Protein AF-A0A088F1L3-F1 (afdb_monomer_lite)

Sequence (88 aa):
MDIQNIHQILKDQQIITEDDLAIALEITKTTLRRYRNQADNPLKHSKIGTKKIMYTRNHIIEFIVENMVNITKKEKTELKQQLINDYK

Foldseek 3Di:
DDCVLVLVQLQPDQKAWLVSLCVSVVHDSVVVVVLVPDPPQLFDWDDDPDDTTITGSLSSLLRVLVPDDPDDPVVSVVSSVVSVVVSD

Structure (mmCIF, N/CA/C/O backbone):
data_AF-A0A088F1L3-F1
#
_entry.id   AF-A0A088F1L3-F1
#
loop_
_atom_site.group_PDB
_atom_site.id
_atom_site.type_symbol
_atom_site.label_atom_id
_atom_site.label_alt_id
_atom_site.label_comp_id
_atom_site.label_asym_id
_atom_site.label_entity_id
_atom_site.label_seq_id
_atom_site.pdbx_PDB_ins_code
_atom_site.Cartn_x
_atom_site.Cartn_y
_atom_site.Cartn_z
_atom_site.occupancy
_atom_site.B_iso_or_equiv
_atom_site.auth_seq_id
_atom_site.auth_comp_id
_atom_site.auth_asym_id
_atom_site.auth_atom_id
_atom_site.pdbx_PDB_model_num
ATOM 1 N N . MET A 1 1 ? -11.376 -3.201 -2.082 1.00 54.56 1 MET A N 1
ATOM 2 C CA . MET A 1 1 ? -9.951 -3.527 -1.905 1.00 54.56 1 MET A CA 1
ATOM 3 C C . MET A 1 1 ? -9.903 -4.874 -1.226 1.00 54.56 1 MET A C 1
ATOM 5 O O . MET A 1 1 ? -10.227 -4.958 -0.046 1.00 54.56 1 MET A O 1
ATOM 9 N N . ASP A 1 2 ? -9.636 -5.912 -2.009 1.00 57.34 2 ASP A N 1
ATOM 10 C CA . ASP A 1 2 ? -9.534 -7.279 -1.514 1.00 57.34 2 ASP A CA 1
ATOM 11 C C . ASP A 1 2 ? -8.142 -7.495 -0.896 1.00 57.34 2 ASP A C 1
ATOM 13 O O . ASP A 1 2 ? -7.115 -7.293 -1.543 1.0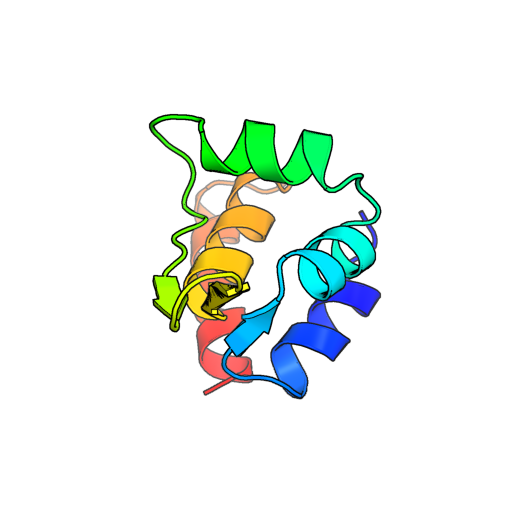0 57.34 2 ASP A O 1
ATOM 17 N N . ILE A 1 3 ? -8.094 -7.836 0.391 1.00 58.62 3 ILE A N 1
ATOM 18 C CA . ILE A 1 3 ? -6.843 -7.949 1.163 1.00 58.62 3 ILE A CA 1
ATOM 19 C C . ILE A 1 3 ? -6.054 -9.205 0.745 1.00 58.62 3 ILE A C 1
ATOM 21 O O . ILE A 1 3 ? -4.841 -9.279 0.954 1.00 58.62 3 ILE A O 1
ATOM 25 N N . GLN A 1 4 ? -6.704 -10.175 0.090 1.00 64.06 4 GLN A N 1
ATOM 26 C CA . GLN A 1 4 ? -6.074 -11.434 -0.314 1.00 64.06 4 GLN A CA 1
ATOM 27 C C . GLN A 1 4 ? -4.949 -11.236 -1.345 1.00 64.06 4 GLN A C 1
ATOM 29 O O . GLN A 1 4 ? -3.872 -11.816 -1.200 1.00 64.06 4 GLN A O 1
ATOM 34 N N . ASN A 1 5 ? -5.145 -10.351 -2.328 1.00 64.44 5 ASN A N 1
ATOM 35 C CA . ASN A 1 5 ? -4.136 -10.052 -3.355 1.00 64.44 5 ASN A CA 1
ATOM 36 C C . ASN A 1 5 ? -2.902 -9.346 -2.767 1.00 64.44 5 ASN A C 1
ATOM 38 O O . ASN A 1 5 ? -1.765 -9.607 -3.163 1.00 64.44 5 ASN A O 1
ATOM 42 N N . ILE A 1 6 ? -3.115 -8.496 -1.762 1.00 65.88 6 ILE A N 1
ATOM 43 C CA . ILE A 1 6 ? -2.055 -7.809 -1.018 1.00 65.88 6 ILE A CA 1
ATOM 44 C C . ILE A 1 6 ? -1.216 -8.815 -0.223 1.00 65.88 6 ILE A C 1
ATOM 46 O O . ILE A 1 6 ? 0.014 -8.744 -0.251 1.00 65.88 6 ILE A O 1
ATOM 50 N N . HIS A 1 7 ? -1.857 -9.763 0.466 1.00 67.25 7 HIS A N 1
ATOM 51 C CA . HIS A 1 7 ? -1.150 -10.778 1.247 1.00 67.25 7 HIS A CA 1
ATOM 52 C C . HIS A 1 7 ? -0.197 -11.617 0.395 1.00 67.25 7 HIS A C 1
ATOM 54 O O . HIS A 1 7 ? 0.910 -11.908 0.847 1.00 67.25 7 HIS A O 1
ATOM 60 N N . GLN A 1 8 ? -0.585 -11.956 -0.837 1.00 66.25 8 GLN A N 1
ATOM 61 C CA . GLN A 1 8 ? 0.270 -12.719 -1.745 1.00 66.25 8 GLN A CA 1
ATOM 62 C C . GLN A 1 8 ? 1.544 -11.941 -2.116 1.00 66.25 8 GLN A C 1
ATOM 64 O O . GLN A 1 8 ? 2.649 -12.473 -2.019 1.00 66.25 8 GLN A O 1
ATOM 69 N N . ILE A 1 9 ? 1.417 -10.656 -2.463 1.00 68.00 9 ILE A N 1
ATOM 70 C CA . ILE A 1 9 ? 2.566 -9.833 -2.874 1.00 68.00 9 ILE A CA 1
ATOM 71 C C . ILE A 1 9 ? 3.496 -9.524 -1.693 1.00 68.00 9 ILE A C 1
ATOM 73 O O . ILE A 1 9 ? 4.720 -9.525 -1.843 1.00 68.00 9 ILE A O 1
ATOM 77 N N . LEU A 1 10 ? 2.935 -9.300 -0.500 1.00 69.62 10 LEU A N 1
ATOM 78 C CA . LEU A 1 10 ? 3.727 -9.076 0.710 1.00 69.62 10 LEU A CA 1
ATOM 79 C C . LEU A 1 10 ? 4.471 -10.340 1.161 1.00 69.62 10 LEU A C 1
ATOM 81 O O . LEU A 1 10 ? 5.548 -10.211 1.732 1.00 69.62 10 LEU A O 1
ATOM 85 N N . LYS A 1 11 ? 3.959 -11.545 0.889 1.00 67.75 11 LYS A N 1
ATOM 86 C CA . LYS A 1 11 ? 4.600 -12.805 1.294 1.00 67.75 11 LYS A CA 1
ATOM 87 C C . LYS A 1 11 ? 5.859 -13.115 0.479 1.00 67.75 11 LYS A C 1
ATOM 89 O O . LYS A 1 11 ? 6.887 -13.469 1.054 1.00 67.75 11 LYS A O 1
ATOM 94 N N . ASP A 1 12 ? 5.808 -12.899 -0.832 1.00 64.00 12 ASP A N 1
ATOM 95 C CA . ASP A 1 12 ? 6.821 -13.430 -1.751 1.00 64.00 12 ASP A CA 1
ATOM 96 C C . ASP A 1 12 ? 7.976 -12.454 -2.041 1.00 64.00 12 ASP A C 1
ATOM 98 O O . ASP A 1 12 ? 9.054 -12.874 -2.461 1.00 64.00 12 ASP A O 1
ATOM 102 N N . GLN A 1 13 ? 7.790 -11.146 -1.811 1.00 62.62 13 GLN A N 1
ATOM 103 C CA . GLN A 1 13 ? 8.766 -10.127 -2.221 1.00 62.62 13 GLN A CA 1
ATOM 104 C C . GLN A 1 13 ? 9.060 -9.104 -1.117 1.00 62.62 13 GLN A C 1
ATOM 106 O O . GLN A 1 13 ? 8.157 -8.520 -0.514 1.00 62.62 13 GLN A O 1
ATOM 111 N N . GLN A 1 14 ? 10.346 -8.871 -0.833 1.00 65.00 14 GLN A N 1
ATOM 112 C CA . GLN A 1 14 ? 10.789 -7.819 0.096 1.00 65.00 14 GLN A CA 1
ATOM 113 C C . GLN A 1 14 ? 10.738 -6.426 -0.562 1.00 65.00 14 GLN A C 1
ATOM 115 O O . GLN A 1 14 ? 10.579 -5.408 0.120 1.00 65.00 14 GLN A O 1
ATOM 120 N N . ILE A 1 15 ? 10.840 -6.393 -1.896 1.00 70.19 15 ILE A N 1
ATOM 121 C CA . ILE A 1 15 ? 10.802 -5.187 -2.714 1.00 70.19 15 ILE A CA 1
ATOM 122 C C . ILE A 1 15 ? 9.820 -5.395 -3.870 1.00 70.19 15 ILE A C 1
ATOM 124 O O . ILE A 1 15 ? 9.990 -6.320 -4.657 1.00 70.19 15 ILE A O 1
ATOM 128 N N . ILE A 1 16 ? 8.823 -4.519 -3.969 1.00 81.81 16 ILE A N 1
ATOM 129 C CA . ILE A 1 16 ? 7.669 -4.653 -4.868 1.00 81.81 16 ILE A CA 1
ATOM 130 C C . ILE A 1 16 ? 7.716 -3.520 -5.900 1.00 81.81 16 ILE A C 1
ATOM 132 O O . ILE A 1 16 ? 8.015 -2.372 -5.554 1.00 81.81 16 ILE A O 1
ATOM 136 N N . THR A 1 17 ? 7.468 -3.815 -7.178 1.00 85.19 17 THR A N 1
ATOM 137 C CA . THR A 1 17 ? 7.522 -2.792 -8.237 1.00 85.19 17 THR A CA 1
ATOM 138 C C . THR A 1 17 ? 6.260 -1.918 -8.277 1.00 85.19 17 THR A C 1
ATOM 140 O O . THR A 1 17 ? 5.228 -2.264 -7.707 1.00 85.19 17 THR A O 1
ATOM 143 N N . GLU A 1 18 ? 6.328 -0.762 -8.957 1.00 85.56 18 GLU A N 1
ATOM 144 C CA . GLU A 1 18 ? 5.147 0.093 -9.209 1.00 85.56 18 GLU A CA 1
ATOM 145 C C . GLU A 1 18 ? 4.025 -0.662 -9.944 1.00 85.56 18 GLU A C 1
ATOM 147 O O . GLU A 1 18 ? 2.853 -0.420 -9.663 1.00 85.56 18 GLU A O 1
ATOM 152 N N . ASP A 1 19 ? 4.372 -1.580 -10.851 1.00 85.38 19 ASP A N 1
ATOM 153 C CA . ASP A 1 19 ? 3.400 -2.395 -11.587 1.00 85.38 19 ASP A CA 1
ATOM 154 C C . ASP A 1 19 ? 2.720 -3.423 -10.673 1.00 85.38 19 ASP A C 1
ATOM 156 O O . ASP A 1 19 ? 1.491 -3.457 -10.606 1.00 85.38 19 ASP A O 1
ATOM 160 N N . ASP A 1 20 ? 3.506 -4.192 -9.915 1.00 83.62 20 ASP A N 1
ATOM 161 C CA . ASP A 1 20 ? 2.985 -5.224 -9.008 1.00 83.62 20 ASP A CA 1
ATOM 162 C C . ASP A 1 20 ? 2.080 -4.613 -7.934 1.00 83.62 20 ASP A C 1
ATOM 164 O O . ASP A 1 20 ? 0.998 -5.125 -7.652 1.00 83.62 20 ASP A O 1
ATOM 168 N N . LEU A 1 21 ? 2.483 -3.468 -7.371 1.00 84.31 21 LEU A N 1
ATOM 169 C CA . LEU A 1 21 ? 1.700 -2.771 -6.355 1.00 84.31 21 LEU A CA 1
ATOM 170 C C . LEU A 1 21 ? 0.385 -2.213 -6.918 1.00 84.31 21 LEU A C 1
ATOM 172 O O . LEU A 1 21 ? -0.643 -2.273 -6.246 1.00 84.31 21 LEU A O 1
ATOM 176 N N . ALA A 1 22 ? 0.397 -1.674 -8.140 1.00 85.50 22 ALA A N 1
ATOM 177 C CA . ALA A 1 22 ? -0.818 -1.180 -8.784 1.00 85.50 22 ALA A CA 1
ATOM 178 C C . ALA A 1 22 ? -1.820 -2.320 -9.035 1.00 85.50 22 ALA A C 1
ATOM 180 O O . ALA A 1 22 ? -3.011 -2.147 -8.779 1.00 85.50 22 ALA A O 1
ATOM 181 N N . ILE A 1 23 ? -1.325 -3.490 -9.460 1.00 85.19 23 ILE A N 1
ATOM 182 C CA . ILE A 1 23 ? -2.132 -4.705 -9.632 1.00 85.19 23 ILE A CA 1
ATOM 183 C C . ILE A 1 23 ? -2.702 -5.170 -8.284 1.00 85.19 23 ILE A C 1
ATOM 185 O O . ILE A 1 23 ? -3.905 -5.394 -8.195 1.00 85.19 23 ILE A O 1
ATOM 189 N N . ALA A 1 24 ? -1.879 -5.240 -7.230 1.00 81.25 24 ALA A N 1
ATOM 190 C CA . ALA A 1 24 ? -2.300 -5.647 -5.879 1.00 81.25 24 ALA A CA 1
ATOM 191 C C . ALA A 1 24 ? -3.471 -4.830 -5.339 1.00 81.25 24 ALA A C 1
ATOM 193 O O . ALA A 1 24 ? -4.370 -5.349 -4.685 1.00 81.25 24 ALA A O 1
ATOM 194 N N . LEU A 1 25 ? -3.390 -3.519 -5.562 1.00 80.44 25 LEU A N 1
ATOM 195 C CA . LEU A 1 25 ? -4.344 -2.544 -5.058 1.00 80.44 25 LEU A CA 1
ATOM 196 C C . LEU A 1 25 ? -5.553 -2.385 -5.986 1.00 80.44 25 LEU A C 1
ATOM 198 O O . LEU A 1 25 ? -6.456 -1.623 -5.651 1.00 80.44 25 LEU A O 1
ATOM 202 N N . GLU A 1 26 ? -5.563 -3.067 -7.137 1.00 84.38 26 GLU A N 1
ATOM 203 C CA . GLU A 1 26 ? -6.594 -2.947 -8.174 1.00 84.38 26 GLU A CA 1
ATOM 204 C C . GLU A 1 26 ? -6.777 -1.492 -8.649 1.00 84.38 26 GLU A C 1
ATOM 206 O O . GLU A 1 26 ? -7.881 -1.031 -8.943 1.00 84.38 26 GLU A O 1
ATOM 211 N N . ILE A 1 27 ? -5.675 -0.739 -8.726 1.00 85.06 27 ILE A N 1
ATOM 212 C CA . ILE A 1 27 ? -5.665 0.661 -9.162 1.00 85.06 27 ILE A CA 1
ATOM 213 C C . ILE A 1 27 ? -4.753 0.868 -10.367 1.00 85.06 27 ILE A C 1
ATOM 215 O O . ILE A 1 27 ? -3.859 0.086 -10.674 1.00 85.06 27 ILE A O 1
ATOM 219 N N . THR A 1 28 ? -4.925 2.000 -11.047 1.00 88.81 28 THR A N 1
ATOM 220 C CA . THR A 1 28 ? -4.001 2.385 -12.117 1.00 88.81 28 THR A CA 1
ATOM 221 C C . THR A 1 28 ? -2.674 2.897 -11.553 1.00 88.81 28 THR A C 1
ATOM 223 O O . THR A 1 28 ? -2.633 3.529 -10.493 1.00 88.81 28 THR A O 1
ATOM 226 N N . LYS A 1 29 ? -1.590 2.760 -12.327 1.00 86.81 29 LYS A N 1
ATOM 227 C CA . LYS A 1 29 ? -0.305 3.427 -12.038 1.00 86.81 29 LYS A CA 1
ATOM 228 C C . LYS A 1 29 ? -0.450 4.933 -11.841 1.00 86.81 29 LYS A C 1
ATOM 230 O O . LYS A 1 29 ? 0.244 5.523 -11.022 1.00 86.81 29 LYS A O 1
ATOM 235 N N . THR A 1 30 ? -1.355 5.574 -12.574 1.00 88.25 30 THR A N 1
ATOM 236 C CA . THR A 1 30 ? -1.629 7.007 -12.417 1.00 88.25 30 THR A CA 1
ATOM 237 C C . THR A 1 30 ? -2.202 7.306 -11.035 1.00 88.25 30 THR A C 1
ATOM 239 O O . THR A 1 30 ? -1.771 8.261 -10.391 1.00 88.25 30 THR A O 1
ATOM 242 N N . THR A 1 31 ? -3.121 6.472 -10.548 1.00 86.62 31 THR A N 1
ATOM 243 C CA . THR A 1 31 ? -3.667 6.572 -9.190 1.00 86.62 31 THR A CA 1
ATOM 244 C C . THR A 1 31 ? -2.576 6.336 -8.146 1.00 86.62 31 THR A C 1
ATOM 246 O O . THR A 1 31 ? -2.411 7.158 -7.248 1.00 86.62 31 THR A O 1
ATOM 249 N N . LEU A 1 32 ? -1.755 5.294 -8.313 1.00 86.44 32 LEU A N 1
ATOM 250 C CA . LEU A 1 32 ? -0.635 5.003 -7.413 1.00 86.44 32 LEU A CA 1
ATOM 251 C C . LEU A 1 32 ? 0.382 6.159 -7.353 1.00 86.44 32 LEU A C 1
ATOM 253 O O . LEU A 1 32 ? 0.864 6.522 -6.281 1.00 86.44 32 LEU A O 1
ATOM 257 N N . ARG A 1 33 ? 0.659 6.811 -8.489 1.00 86.19 33 ARG A N 1
ATOM 258 C CA . ARG A 1 33 ? 1.507 8.014 -8.563 1.00 86.19 33 ARG A CA 1
ATOM 259 C C . ARG A 1 33 ? 0.904 9.211 -7.846 1.00 86.19 33 ARG A C 1
ATOM 261 O O . ARG A 1 33 ? 1.651 9.977 -7.244 1.00 86.19 33 ARG A O 1
ATOM 268 N N . ARG A 1 34 ? -0.418 9.389 -7.917 1.00 85.19 34 ARG A N 1
ATOM 269 C CA . ARG A 1 34 ? -1.116 10.444 -7.170 1.00 85.19 34 ARG A CA 1
ATOM 270 C C . ARG A 1 34 ? -0.988 10.209 -5.672 1.00 85.19 34 ARG A C 1
ATOM 272 O O . ARG A 1 34 ? -0.587 11.135 -4.982 1.00 85.19 34 ARG A O 1
ATOM 279 N N . TYR A 1 35 ? -1.230 8.982 -5.210 1.00 83.56 35 TYR A N 1
ATOM 280 C CA . TYR A 1 35 ? -1.030 8.601 -3.811 1.00 83.56 35 TYR A CA 1
ATOM 281 C C . TYR A 1 35 ? 0.400 8.886 -3.353 1.00 83.56 35 TYR A C 1
ATOM 283 O O . TYR A 1 35 ? 0.603 9.632 -2.405 1.00 83.56 35 TYR A O 1
ATOM 291 N N . ARG A 1 36 ? 1.400 8.413 -4.099 1.00 80.81 36 ARG A N 1
ATOM 292 C CA . ARG A 1 36 ? 2.821 8.665 -3.814 1.00 80.81 36 ARG A CA 1
ATOM 293 C C . ARG A 1 36 ? 3.184 10.153 -3.697 1.00 80.81 36 ARG A C 1
ATOM 295 O O . ARG A 1 36 ? 4.103 10.492 -2.965 1.00 80.81 36 ARG A O 1
ATOM 302 N N . ASN A 1 37 ? 2.530 11.027 -4.461 1.00 81.06 37 ASN A N 1
ATOM 303 C CA . ASN A 1 37 ? 2.824 12.461 -4.466 1.00 81.06 37 ASN A CA 1
ATOM 304 C C . ASN A 1 37 ? 2.046 13.244 -3.385 1.00 81.06 37 ASN A C 1
ATOM 306 O O . ASN A 1 3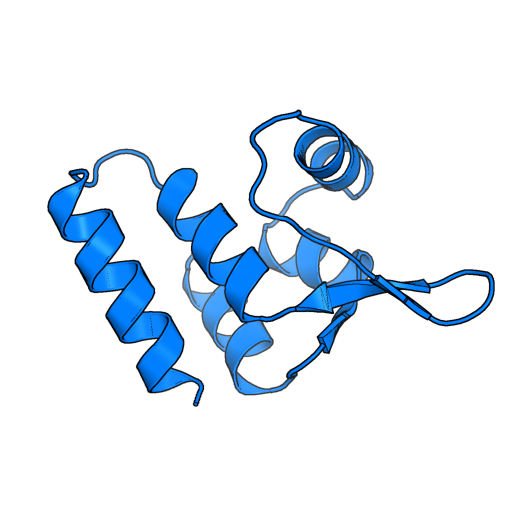7 ? 2.203 14.462 -3.304 1.00 81.06 37 ASN A O 1
ATOM 310 N N . GLN A 1 38 ? 1.201 12.593 -2.579 1.00 81.50 38 GLN A N 1
ATOM 311 C CA . GLN A 1 38 ? 0.583 13.229 -1.413 1.00 81.50 38 GLN A CA 1
ATOM 312 C C . GLN A 1 38 ? 1.612 13.353 -0.283 1.00 81.50 38 GLN A C 1
ATOM 314 O O . GLN A 1 38 ? 2.352 12.410 -0.012 1.00 81.50 38 GLN A O 1
ATOM 319 N N . ALA A 1 39 ? 1.650 14.518 0.371 1.00 66.00 39 ALA A N 1
ATOM 320 C CA . ALA A 1 39 ? 2.664 14.856 1.374 1.00 66.00 39 ALA A CA 1
ATOM 321 C C . ALA A 1 39 ? 2.688 13.894 2.579 1.00 66.00 39 ALA A C 1
ATOM 323 O O . ALA A 1 39 ? 3.766 13.595 3.084 1.00 66.00 39 ALA A O 1
ATOM 324 N N . ASP A 1 40 ? 1.528 13.361 2.968 1.00 71.69 40 ASP A N 1
ATOM 325 C CA . ASP A 1 40 ? 1.368 12.463 4.119 1.00 71.69 40 ASP A CA 1
ATOM 326 C C . ASP A 1 40 ? 1.187 10.991 3.717 1.00 71.69 40 ASP A C 1
ATOM 328 O O . ASP A 1 40 ? 0.607 10.208 4.462 1.00 71.69 40 ASP A O 1
ATOM 332 N N . ASN A 1 41 ? 1.633 10.587 2.521 1.00 75.38 41 ASN A N 1
ATOM 333 C CA . ASN A 1 41 ? 1.489 9.197 2.103 1.00 75.38 41 ASN A CA 1
ATOM 334 C C . ASN A 1 41 ? 2.656 8.329 2.606 1.00 75.38 41 ASN A C 1
ATOM 336 O O . ASN A 1 41 ? 3.816 8.613 2.286 1.00 75.38 41 ASN A O 1
ATOM 340 N N . PRO A 1 42 ? 2.385 7.218 3.310 1.00 75.50 42 PRO A N 1
ATOM 341 C CA . PRO A 1 42 ? 3.428 6.328 3.801 1.00 75.50 42 PRO A CA 1
ATOM 342 C C . PRO A 1 42 ? 4.115 5.514 2.695 1.00 75.50 42 PRO A C 1
ATOM 344 O O . PRO A 1 42 ? 5.123 4.874 2.980 1.00 75.50 42 PRO A O 1
ATOM 347 N N . LEU A 1 43 ? 3.642 5.550 1.436 1.00 78.00 43 LEU A N 1
ATOM 348 C CA . LEU A 1 43 ? 4.270 4.920 0.265 1.00 78.00 43 LEU A CA 1
ATOM 349 C C . LEU A 1 43 ? 5.645 5.527 -0.057 1.00 78.00 43 LEU A C 1
ATOM 351 O O . LEU A 1 43 ? 5.837 6.258 -1.037 1.00 78.00 43 LEU A O 1
ATOM 355 N N . LYS A 1 44 ? 6.653 5.155 0.730 1.00 74.88 44 LYS A N 1
ATOM 356 C CA . LYS A 1 44 ? 8.044 5.451 0.409 1.00 74.88 44 LYS A CA 1
ATOM 357 C C . LYS A 1 44 ? 8.535 4.520 -0.680 1.00 74.88 44 LYS A C 1
ATOM 359 O O . LYS A 1 44 ? 8.320 3.306 -0.660 1.00 74.88 44 LYS A O 1
ATOM 364 N N . HIS A 1 45 ? 9.243 5.122 -1.618 1.00 75.94 45 HIS A N 1
ATOM 365 C CA . HIS A 1 45 ? 9.821 4.433 -2.747 1.00 75.94 45 HIS A CA 1
ATOM 366 C C . HIS A 1 45 ? 11.304 4.757 -2.845 1.00 75.94 45 HIS A C 1
ATOM 368 O O . HIS A 1 45 ? 11.731 5.876 -2.567 1.00 75.94 45 HIS A O 1
ATOM 374 N N . SER A 1 46 ? 12.079 3.769 -3.271 1.00 70.38 46 SER A N 1
ATOM 375 C CA . SER A 1 46 ? 13.460 3.965 -3.685 1.00 70.38 46 SER A CA 1
ATOM 376 C C . SER A 1 46 ? 13.550 3.844 -5.201 1.00 70.38 46 SER A C 1
ATOM 378 O O . SER A 1 46 ? 12.812 3.075 -5.828 1.00 70.38 46 SER A O 1
ATOM 380 N N . LYS A 1 47 ? 14.448 4.623 -5.801 1.00 71.06 47 LYS A N 1
ATOM 381 C CA . LYS A 1 47 ? 14.819 4.464 -7.207 1.00 71.06 47 LYS A CA 1
ATOM 382 C C . LYS A 1 47 ? 16.063 3.591 -7.252 1.00 71.06 47 LYS A C 1
ATOM 384 O O . LYS A 1 47 ? 17.103 3.988 -6.735 1.00 71.06 47 LYS A O 1
ATOM 389 N N . ILE A 1 48 ? 15.959 2.422 -7.874 1.00 64.25 48 ILE A N 1
ATOM 390 C CA . ILE A 1 48 ? 17.119 1.567 -8.138 1.00 64.25 48 ILE A CA 1
ATOM 391 C C . ILE A 1 48 ? 17.476 1.714 -9.617 1.00 64.25 48 ILE A C 1
ATOM 393 O O . ILE A 1 48 ? 16.688 1.376 -10.506 1.00 64.25 48 ILE A O 1
ATOM 397 N N . GLY A 1 49 ? 18.661 2.265 -9.884 1.00 68.19 49 GLY A N 1
ATOM 398 C CA . GLY A 1 49 ? 19.100 2.595 -11.238 1.00 68.19 49 GLY A CA 1
ATOM 399 C C . GLY A 1 49 ? 18.238 3.680 -11.897 1.00 68.19 49 GLY A C 1
ATOM 400 O O . GLY A 1 49 ? 17.666 4.541 -11.232 1.00 68.19 49 GLY A O 1
ATOM 401 N N . THR A 1 50 ? 18.151 3.663 -13.230 1.00 57.91 50 THR A N 1
ATOM 402 C CA . THR A 1 50 ? 17.590 4.788 -14.000 1.00 57.91 50 THR A CA 1
ATOM 403 C C . THR A 1 50 ? 16.085 4.724 -14.270 1.00 57.91 50 THR A C 1
ATOM 405 O O . THR A 1 50 ? 15.552 5.704 -14.785 1.00 57.91 50 THR A O 1
ATOM 408 N N . LYS A 1 51 ? 15.365 3.628 -13.964 1.00 62.75 51 LYS A N 1
ATOM 409 C CA . LYS A 1 51 ? 13.956 3.491 -14.414 1.00 62.75 51 LYS A CA 1
ATOM 410 C C . LYS A 1 51 ? 12.974 2.747 -13.502 1.00 62.75 51 LYS A C 1
ATOM 412 O O . LYS A 1 51 ? 11.788 2.759 -13.817 1.00 62.75 51 LYS A O 1
ATOM 417 N N . LYS A 1 52 ? 13.397 2.112 -12.402 1.00 71.94 52 LYS A N 1
ATOM 418 C CA . LYS A 1 52 ? 12.481 1.301 -11.578 1.00 71.94 52 LYS A CA 1
ATOM 419 C C . LYS A 1 52 ? 12.216 1.943 -10.221 1.00 71.94 52 LYS A C 1
ATOM 421 O O . LYS A 1 52 ? 13.136 2.173 -9.436 1.00 71.94 52 LYS A O 1
ATOM 426 N N . IL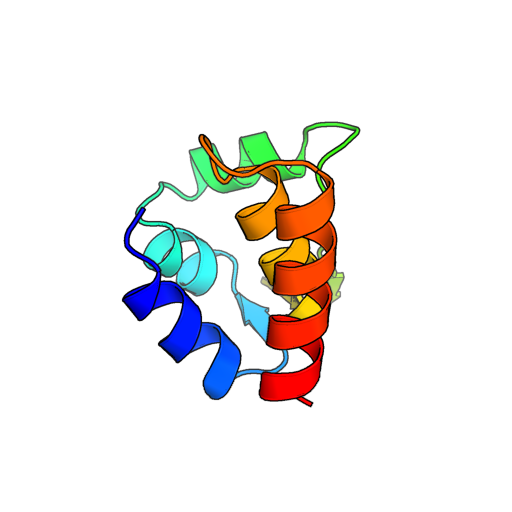E A 1 53 ? 10.940 2.237 -9.979 1.00 78.88 53 ILE A N 1
ATOM 427 C CA . ILE A 1 53 ? 10.417 2.642 -8.676 1.00 78.88 53 ILE A CA 1
ATOM 428 C C . ILE A 1 53 ? 10.064 1.373 -7.922 1.00 78.88 53 ILE A C 1
ATOM 430 O O . ILE A 1 53 ? 9.327 0.523 -8.426 1.00 78.88 53 ILE A O 1
ATOM 434 N N . MET A 1 54 ? 10.623 1.262 -6.729 1.00 81.19 54 MET A N 1
ATOM 435 C CA . MET A 1 54 ? 10.462 0.110 -5.871 1.00 81.19 54 MET A CA 1
ATOM 436 C C . MET A 1 54 ? 9.943 0.540 -4.512 1.00 81.19 54 MET A C 1
ATOM 438 O O . MET A 1 54 ? 10.424 1.512 -3.928 1.00 81.19 54 MET A O 1
ATOM 442 N N . TYR A 1 55 ? 8.967 -0.203 -4.020 1.00 84.25 55 TYR A N 1
ATOM 443 C CA . TYR A 1 55 ? 8.323 0.009 -2.741 1.00 84.25 55 TYR A CA 1
ATOM 444 C C . TYR A 1 55 ? 8.783 -1.066 -1.770 1.00 84.25 55 TYR A C 1
ATOM 446 O O . TYR A 1 55 ? 8.981 -2.227 -2.131 1.00 84.25 55 TYR A O 1
ATOM 454 N N . THR A 1 56 ? 8.973 -0.661 -0.523 1.00 81.25 56 THR A N 1
ATOM 455 C CA . THR A 1 56 ? 9.317 -1.599 0.544 1.00 81.25 56 THR A CA 1
ATOM 456 C C . THR A 1 56 ? 8.044 -2.080 1.219 1.00 81.25 56 THR A C 1
ATOM 458 O O . THR A 1 56 ? 7.105 -1.308 1.431 1.00 81.25 56 THR A O 1
ATOM 461 N N . ARG A 1 57 ? 8.042 -3.361 1.585 1.00 79.75 57 ARG A N 1
ATOM 462 C CA . ARG A 1 57 ? 6.917 -4.061 2.213 1.00 79.75 57 ARG A CA 1
ATOM 463 C C . ARG A 1 57 ? 6.270 -3.272 3.361 1.00 79.75 57 ARG A C 1
ATOM 465 O O . ARG A 1 57 ? 5.059 -3.077 3.367 1.00 79.75 57 ARG A O 1
ATOM 472 N N . ASN A 1 58 ? 7.081 -2.743 4.278 1.00 81.25 58 ASN A N 1
ATOM 473 C CA . ASN A 1 58 ? 6.606 -2.014 5.462 1.00 81.25 58 ASN A CA 1
ATOM 474 C C . ASN A 1 58 ? 5.778 -0.768 5.112 1.00 81.25 58 ASN A C 1
ATOM 476 O O . ASN A 1 58 ? 4.753 -0.513 5.737 1.00 81.25 58 ASN A O 1
ATOM 480 N N . HIS A 1 59 ? 6.202 -0.017 4.097 1.00 81.88 59 HIS A N 1
ATOM 481 C CA . HIS A 1 59 ? 5.527 1.206 3.661 1.00 81.88 59 HIS A CA 1
ATOM 482 C C . HIS A 1 59 ? 4.227 0.911 2.899 1.00 81.88 59 HIS A C 1
ATOM 484 O O . HIS A 1 59 ? 3.276 1.685 2.971 1.00 81.88 59 HIS A O 1
ATOM 490 N N . ILE A 1 60 ? 4.155 -0.232 2.207 1.00 83.19 60 ILE A N 1
ATOM 491 C CA . ILE A 1 60 ? 2.914 -0.709 1.580 1.00 83.19 60 ILE A CA 1
ATOM 492 C C . ILE A 1 60 ? 1.897 -1.121 2.646 1.00 83.19 60 ILE A C 1
ATOM 494 O O . ILE A 1 60 ? 0.738 -0.728 2.563 1.00 83.19 60 ILE A O 1
ATOM 498 N N . ILE A 1 61 ? 2.329 -1.873 3.664 1.00 82.62 61 ILE A N 1
ATOM 499 C CA . ILE A 1 61 ? 1.471 -2.265 4.792 1.00 82.62 61 ILE A CA 1
ATOM 500 C C . ILE A 1 61 ? 0.895 -1.023 5.473 1.00 82.62 61 ILE A C 1
ATOM 502 O O . ILE A 1 61 ? -0.310 -0.943 5.695 1.00 82.62 61 ILE A O 1
ATOM 506 N N . GLU A 1 62 ? 1.745 -0.037 5.759 1.00 84.31 62 GLU A N 1
ATOM 507 C CA . GLU A 1 62 ? 1.320 1.220 6.371 1.00 84.31 62 GLU A CA 1
ATOM 508 C C . GLU A 1 62 ? 0.292 1.959 5.505 1.00 84.31 62 GLU A C 1
ATOM 510 O O . GLU A 1 62 ? -0.763 2.335 6.010 1.00 84.31 62 GLU A O 1
ATOM 515 N N . PHE A 1 63 ? 0.528 2.065 4.193 1.00 83.50 63 PHE A N 1
ATOM 516 C CA . PHE A 1 63 ? -0.425 2.665 3.255 1.00 83.50 63 PHE A CA 1
ATOM 517 C C . PHE A 1 63 ? -1.791 1.989 3.286 1.00 83.50 63 PHE A C 1
ATOM 519 O O . PHE A 1 63 ? -2.818 2.664 3.358 1.00 83.50 63 PHE A O 1
ATOM 526 N N . ILE A 1 64 ? -1.813 0.662 3.244 1.00 80.81 64 ILE A N 1
ATOM 527 C CA . ILE A 1 64 ? -3.059 -0.101 3.192 1.00 80.81 64 ILE A CA 1
ATOM 528 C C . ILE A 1 64 ? -3.841 0.101 4.481 1.00 80.81 64 ILE A C 1
ATOM 530 O O . ILE A 1 64 ? -5.006 0.483 4.431 1.00 80.81 64 ILE A O 1
ATOM 534 N N . VAL A 1 65 ? -3.186 -0.066 5.630 1.00 81.31 65 VAL A N 1
ATOM 535 C CA . VAL A 1 65 ? -3.803 0.110 6.948 1.00 81.31 65 VAL A CA 1
ATOM 536 C C . VAL A 1 65 ? -4.351 1.529 7.129 1.00 81.31 65 VAL A C 1
ATOM 538 O O . VAL A 1 65 ? -5.454 1.714 7.649 1.00 81.31 65 VAL A O 1
ATOM 541 N N . GLU A 1 66 ? -3.624 2.551 6.676 1.00 81.56 66 GLU A N 1
ATOM 542 C CA . GLU A 1 66 ? -4.094 3.934 6.750 1.00 81.56 66 GLU A CA 1
ATOM 543 C C . GLU A 1 66 ? -5.314 4.189 5.862 1.00 81.56 66 GLU A C 1
ATOM 545 O O . GLU A 1 66 ? -6.238 4.882 6.296 1.00 81.56 66 GLU A O 1
ATOM 550 N N . ASN A 1 67 ? -5.371 3.565 4.682 1.00 78.75 67 ASN A N 1
ATOM 551 C CA . ASN A 1 67 ? -6.470 3.707 3.724 1.00 78.75 67 ASN A CA 1
ATOM 552 C C . ASN A 1 67 ? -7.646 2.750 3.976 1.00 78.75 67 ASN A C 1
ATOM 554 O O . ASN A 1 67 ? -8.684 2.876 3.324 1.00 78.75 67 ASN A O 1
ATOM 558 N N . MET A 1 68 ? -7.539 1.822 4.932 1.00 77.25 68 MET A N 1
ATOM 559 C CA . MET A 1 68 ? -8.679 1.020 5.368 1.00 77.25 68 MET A CA 1
ATOM 560 C C . MET A 1 68 ? -9.713 1.914 6.058 1.00 77.25 68 MET A C 1
ATOM 562 O O . MET A 1 68 ? -9.465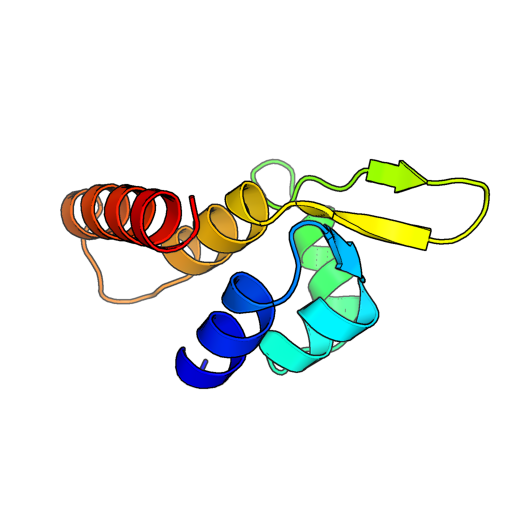 2.546 7.094 1.00 77.25 68 MET A O 1
ATOM 566 N N . VAL A 1 69 ? -10.889 1.967 5.441 1.00 67.25 69 VAL A N 1
ATOM 567 C CA . VAL A 1 69 ? -12.089 2.612 5.969 1.00 67.25 69 VAL A CA 1
ATOM 568 C C . VAL A 1 69 ? -12.772 1.612 6.909 1.00 67.25 69 VAL A C 1
ATOM 570 O O . VAL A 1 69 ? -12.758 0.415 6.635 1.00 67.25 69 VAL A O 1
ATOM 573 N N . ASN A 1 70 ? -13.370 2.093 8.003 1.00 74.25 70 ASN A N 1
ATOM 574 C CA . ASN A 1 70 ? -14.108 1.299 9.007 1.00 74.25 70 ASN A CA 1
ATOM 575 C C . ASN A 1 70 ? -13.284 0.537 10.061 1.00 74.25 70 A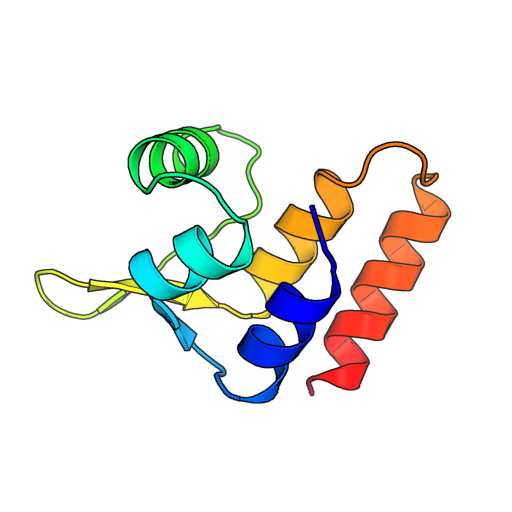SN A C 1
ATOM 577 O O . ASN A 1 70 ? -13.840 -0.324 10.733 1.00 74.25 70 ASN A O 1
ATOM 581 N N . ILE A 1 71 ? -12.008 0.873 10.263 1.00 78.88 71 ILE A N 1
ATOM 582 C CA . ILE A 1 71 ? -11.239 0.398 11.426 1.00 78.88 71 ILE A CA 1
ATOM 583 C C . ILE A 1 71 ? -10.735 1.577 12.259 1.00 78.88 71 ILE A C 1
ATOM 585 O O . ILE A 1 71 ? -10.335 2.620 11.728 1.00 78.88 71 ILE A O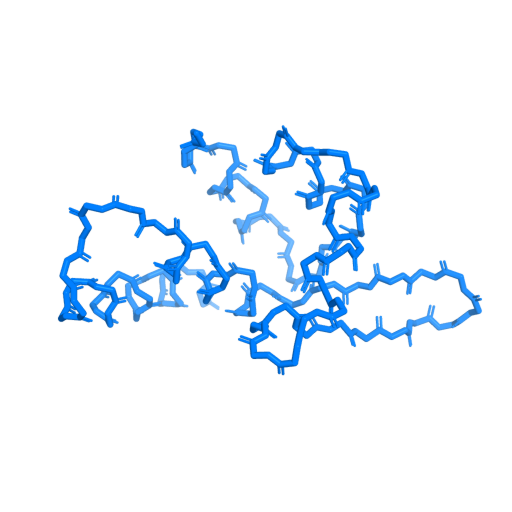 1
ATOM 589 N N . THR A 1 72 ? -10.787 1.430 13.579 1.00 82.50 72 THR A N 1
ATOM 590 C CA . THR A 1 72 ? -10.354 2.446 14.541 1.00 82.50 72 THR A CA 1
ATOM 591 C C . THR A 1 72 ? -8.839 2.642 14.493 1.00 82.50 72 THR A C 1
ATOM 593 O O . THR A 1 72 ? -8.082 1.787 14.035 1.00 82.50 72 THR A O 1
ATOM 596 N N . LYS A 1 73 ? -8.347 3.772 15.018 1.00 81.62 73 LYS A N 1
ATOM 597 C CA . LYS A 1 73 ? -6.901 4.054 15.078 1.00 81.62 73 LYS A CA 1
ATOM 598 C C . LYS A 1 73 ? -6.119 2.972 15.840 1.00 81.62 73 LYS A C 1
ATOM 600 O O . LYS A 1 73 ? -4.995 2.662 15.460 1.00 81.62 73 LYS A O 1
ATOM 605 N N . LYS A 1 74 ? -6.719 2.398 16.888 1.00 85.25 74 LYS A N 1
ATOM 606 C CA . LYS A 1 74 ? -6.119 1.313 17.674 1.00 85.25 74 LYS A CA 1
ATOM 607 C C . LYS A 1 74 ? -5.989 0.037 16.839 1.00 85.25 74 LYS A C 1
ATOM 609 O O . LYS A 1 74 ? -4.893 -0.506 16.745 1.00 85.25 74 LYS A O 1
ATOM 614 N N . GLU A 1 75 ? -7.063 -0.366 16.164 1.00 80.06 75 GLU A N 1
ATOM 615 C CA . GLU A 1 75 ? -7.058 -1.529 15.266 1.00 80.06 75 GLU A CA 1
ATOM 616 C C . GLU A 1 75 ? -6.071 -1.342 14.109 1.00 80.06 75 GLU A C 1
ATOM 618 O O . GLU A 1 75 ? -5.373 -2.282 13.744 1.00 80.06 75 GLU A O 1
ATOM 623 N N . LYS A 1 76 ? -5.922 -0.116 13.584 1.00 81.00 76 LYS A N 1
ATOM 624 C CA . LYS A 1 76 ? -4.878 0.206 12.597 1.00 81.00 76 LYS A CA 1
ATOM 625 C C . LYS A 1 76 ? -3.477 -0.082 13.136 1.00 81.00 76 LYS A C 1
ATOM 627 O O . LYS A 1 76 ? -2.671 -0.710 12.458 1.00 81.00 76 LYS A O 1
ATOM 632 N N . THR A 1 77 ? -3.165 0.362 14.352 1.00 82.00 77 THR A N 1
ATOM 633 C CA . THR A 1 77 ? -1.850 0.115 14.962 1.00 82.00 77 THR A CA 1
ATOM 634 C C . THR A 1 77 ? -1.588 -1.376 15.179 1.00 82.00 77 THR A C 1
ATOM 636 O O . THR A 1 77 ? -0.502 -1.852 14.853 1.00 82.00 77 THR A O 1
ATOM 639 N N . GLU A 1 78 ? -2.579 -2.113 15.679 1.00 83.19 78 GLU A N 1
ATOM 640 C CA . GLU A 1 78 ? -2.472 -3.557 15.915 1.00 83.19 78 GLU A CA 1
ATOM 641 C C . GLU A 1 78 ? -2.300 -4.330 14.602 1.00 83.19 78 GLU A C 1
ATOM 643 O O . GLU A 1 78 ? -1.356 -5.109 14.472 1.00 83.19 78 GLU A O 1
ATOM 648 N N . LEU A 1 79 ? -3.123 -4.030 13.594 1.00 81.69 79 LEU A N 1
ATOM 649 C CA . LEU A 1 79 ? -3.046 -4.650 12.274 1.00 81.69 79 LEU A CA 1
ATOM 650 C C . LEU A 1 79 ? -1.704 -4.361 11.590 1.00 81.69 79 LEU A C 1
ATOM 652 O O . LEU A 1 79 ? -1.089 -5.266 11.036 1.00 81.69 79 LEU A O 1
ATOM 656 N N . LYS A 1 80 ? -1.195 -3.124 11.674 1.00 81.50 80 LYS A N 1
ATOM 657 C CA . LYS A 1 80 ? 0.136 -2.775 11.153 1.00 81.50 80 LYS A CA 1
ATOM 658 C C . LYS A 1 80 ? 1.222 -3.633 11.800 1.00 81.50 80 LYS A C 1
ATOM 660 O O . LYS A 1 80 ? 2.071 -4.174 11.094 1.00 81.50 80 LYS A O 1
ATOM 665 N N . GLN A 1 81 ? 1.209 -3.751 13.127 1.00 81.12 81 GLN A N 1
ATOM 666 C CA . GLN A 1 81 ? 2.225 -4.510 13.851 1.00 81.12 81 GLN A CA 1
ATOM 667 C C . GLN A 1 81 ? 2.132 -6.010 13.555 1.00 81.12 81 GLN A C 1
ATOM 669 O O . GLN A 1 81 ? 3.166 -6.655 13.384 1.00 81.12 81 GLN A O 1
ATOM 674 N N . GLN A 1 82 ? 0.914 -6.543 13.456 1.00 80.81 82 GLN A N 1
ATOM 675 C CA . GLN A 1 82 ? 0.666 -7.930 13.086 1.00 80.81 82 GLN A CA 1
ATOM 676 C C . GLN A 1 82 ? 1.206 -8.225 11.684 1.00 80.81 82 GLN A C 1
ATOM 678 O O . GLN A 1 82 ? 2.046 -9.102 11.538 1.00 80.81 82 GLN A O 1
ATOM 683 N N . LEU A 1 83 ? 0.842 -7.422 10.681 1.00 78.81 83 LEU A N 1
ATOM 684 C CA . LEU A 1 83 ? 1.312 -7.613 9.307 1.00 78.81 83 LEU A CA 1
ATOM 685 C C . LEU A 1 83 ? 2.837 -7.484 9.192 1.00 78.81 83 LEU A C 1
ATOM 687 O O . LEU A 1 83 ? 3.470 -8.266 8.495 1.00 78.81 83 LEU A O 1
ATOM 691 N N . ILE A 1 84 ? 3.462 -6.533 9.892 1.00 76.88 84 ILE A N 1
ATOM 692 C CA . ILE A 1 84 ? 4.931 -6.421 9.903 1.00 76.88 84 ILE A CA 1
ATOM 693 C C . ILE A 1 84 ? 5.583 -7.677 10.503 1.00 76.88 84 ILE A C 1
ATOM 695 O O . ILE A 1 84 ? 6.629 -8.106 10.021 1.00 76.88 84 ILE A O 1
ATOM 699 N N . ASN A 1 85 ? 4.986 -8.257 11.546 1.00 78.94 85 ASN A N 1
ATOM 700 C CA . ASN A 1 85 ? 5.503 -9.460 12.194 1.00 78.94 85 ASN A CA 1
ATOM 701 C C . ASN A 1 85 ? 5.270 -10.726 11.353 1.00 78.94 85 ASN A C 1
ATOM 703 O O . ASN A 1 85 ? 6.156 -11.573 11.302 1.00 78.94 85 ASN A O 1
ATOM 707 N N . ASP A 1 86 ? 4.126 -10.833 10.674 1.00 74.00 86 ASP A N 1
ATOM 708 C CA . ASP A 1 86 ? 3.756 -11.985 9.840 1.00 74.00 86 ASP A CA 1
ATOM 709 C C . ASP A 1 86 ? 4.648 -12.124 8.594 1.00 74.00 86 ASP A C 1
ATOM 711 O O . ASP A 1 86 ? 4.779 -13.212 8.032 1.00 74.00 86 ASP A O 1
ATOM 715 N N . TYR A 1 87 ? 5.285 -11.028 8.170 1.00 67.50 87 TYR A N 1
ATOM 716 C CA . TYR A 1 87 ? 6.186 -10.986 7.016 1.00 67.50 87 TYR A CA 1
ATOM 717 C C . TYR A 1 87 ? 7.636 -10.645 7.387 1.00 67.50 87 TYR A C 1
ATOM 719 O O . TYR A 1 87 ? 8.358 -10.072 6.562 1.00 67.50 87 TYR A O 1
ATOM 727 N N . LYS A 1 88 ? 8.050 -10.940 8.620 1.00 61.22 88 LYS A N 1
ATOM 728 C CA . LYS A 1 88 ? 9.429 -10.779 9.092 1.00 61.22 88 LYS A CA 1
ATOM 729 C C . LYS A 1 88 ? 10.303 -11.953 8.658 1.00 61.22 88 LYS A C 1
ATOM 731 O O . LYS A 1 88 ? 11.458 -11.678 8.267 1.00 61.22 88 LYS A O 1
#

pLDDT: mean 76.73, std 8.43, range [54.56, 88.81]

Secondary structure (DSSP, 8-state):
--HHHHHHHHHH-SEEEHHHHHHHTT--HHHHHHHHTSTT----EEEETTTEEEEEHHHHHHHHHHH-TT--HHHHHHHHHHHHHHT-

Radius of gyration: 12.61 Å; chains: 1; bounding box: 33×28×32 Å